Protein AF-A0A845W7V4-F1 (afdb_monomer_lite)

Foldseek 3Di:
DDAQQEAEEEACAAEADAQGEDEAERPPRHQAYAYAHQHQDEYYQNAEYEYPDAHEYEYEAQNEYEYEQHGEYHHQAAYAYENFQWFAFPVRDTCGSPDNPDDDDRHTDHGPDGHHDPAGHEYYYANYEYEYEAPHHYYYYTPYYYAHNYHYDHDHPPD

Sequence (159 aa):
AIRDSNLFHSFLEFNVGNGQRVYFANPDGITNILTRVTGSNLSQILGTLGVNGSANLFLLNPNGIGFGANSRLDVAGSFVASTADSAVFDNGFNFSASDPNAPPLLTINIPTGLQYGSNPGSVNVIGATLGIDTGQTMALLGGEVNLNGATVEVPGKWN

pLDDT: mean 92.13, std 11.09, range [39.5, 98.88]

Structure (mmCIF, N/CA/C/O backbone):
data_AF-A0A845W7V4-F1
#
_entry.id   AF-A0A845W7V4-F1
#
loop_
_atom_site.group_PDB
_atom_site.id
_atom_site.type_symbol
_atom_site.label_atom_id
_atom_site.label_alt_id
_atom_site.label_comp_id
_atom_site.label_asym_id
_atom_site.label_entity_id
_atom_site.label_seq_id
_atom_site.pdbx_PDB_ins_code
_atom_site.Cartn_x
_atom_site.Cartn_y
_atom_site.Cartn_z
_atom_site.occupancy
_atom_site.B_iso_or_equiv
_atom_site.auth_seq_id
_atom_site.auth_comp_id
_atom_site.auth_asym_id
_atom_site.auth_atom_id
_atom_site.pdbx_PDB_model_num
ATOM 1 N N . ALA A 1 1 ? 0.583 0.111 -15.047 1.00 88.25 1 ALA A N 1
ATOM 2 C CA . ALA A 1 1 ? 0.571 -0.803 -16.213 1.00 88.25 1 ALA A CA 1
ATOM 3 C C . ALA A 1 1 ? -0.368 -1.966 -15.923 1.00 88.25 1 ALA A C 1
ATOM 5 O O . ALA A 1 1 ? -0.417 -2.372 -14.772 1.00 88.25 1 ALA A O 1
ATOM 6 N N . ILE A 1 2 ? -1.097 -2.481 -16.916 1.00 90.88 2 ILE A N 1
ATOM 7 C CA . ILE A 1 2 ? -2.002 -3.632 -16.745 1.00 90.88 2 ILE A CA 1
ATOM 8 C C . ILE A 1 2 ? -1.381 -4.875 -17.395 1.00 90.88 2 ILE A C 1
ATOM 10 O O . ILE A 1 2 ? -0.871 -4.793 -18.517 1.00 90.88 2 ILE A O 1
ATOM 14 N N . ARG A 1 3 ? -1.416 -6.005 -16.682 1.00 89.81 3 ARG A N 1
ATOM 15 C CA . ARG A 1 3 ? -1.053 -7.347 -17.165 1.00 89.81 3 ARG A CA 1
ATOM 16 C C . ARG A 1 3 ? -2.037 -8.339 -16.562 1.00 89.81 3 ARG A C 1
ATOM 18 O O . ARG A 1 3 ? -2.105 -8.441 -15.340 1.00 89.81 3 ARG A O 1
ATOM 25 N N . ASP A 1 4 ? -2.794 -9.026 -17.410 1.00 90.62 4 ASP A N 1
ATOM 26 C CA . ASP A 1 4 ? -3.898 -9.889 -16.984 1.00 90.62 4 ASP A CA 1
ATOM 27 C C . ASP A 1 4 ? -4.817 -9.143 -15.994 1.00 90.62 4 ASP A C 1
ATOM 29 O O . ASP A 1 4 ? -5.244 -8.023 -16.279 1.00 90.62 4 ASP A O 1
ATOM 33 N N . SER A 1 5 ? -5.082 -9.712 -14.819 1.00 94.00 5 SER A N 1
ATOM 34 C CA . SER A 1 5 ? -5.914 -9.097 -13.781 1.00 94.00 5 SER A CA 1
ATOM 35 C C . SER A 1 5 ? -5.136 -8.225 -12.780 1.00 94.00 5 SER A C 1
ATOM 37 O O . SER A 1 5 ? -5.660 -7.864 -11.723 1.00 94.00 5 SER A O 1
ATOM 39 N N . ASN A 1 6 ? -3.886 -7.869 -13.092 1.00 94.25 6 ASN A N 1
ATOM 40 C CA . ASN A 1 6 ? -3.010 -7.089 -12.223 1.00 94.25 6 ASN A CA 1
ATOM 41 C C . ASN A 1 6 ? -2.767 -5.674 -12.768 1.00 94.25 6 ASN A C 1
ATOM 43 O O . ASN A 1 6 ? -2.346 -5.483 -13.915 1.00 94.25 6 ASN A O 1
ATOM 47 N N . LEU A 1 7 ? -2.955 -4.672 -11.909 1.00 95.62 7 LEU A N 1
ATOM 48 C CA . LEU A 1 7 ? -2.619 -3.273 -12.159 1.00 95.62 7 LEU A CA 1
ATOM 49 C C . LEU A 1 7 ? -1.407 -2.863 -11.315 1.00 95.62 7 LEU A C 1
ATOM 51 O O . LEU A 1 7 ? -1.467 -2.832 -10.093 1.00 95.62 7 LEU A O 1
ATOM 55 N N . PHE A 1 8 ? -0.310 -2.500 -11.974 1.00 94.81 8 PHE A N 1
ATOM 56 C CA . PHE A 1 8 ? 0.950 -2.123 -11.334 1.00 94.81 8 PHE A CA 1
ATOM 57 C C . PHE A 1 8 ? 1.150 -0.605 -11.298 1.00 94.81 8 PHE A C 1
ATOM 59 O O . PHE A 1 8 ? 1.068 0.058 -12.341 1.00 94.81 8 PHE A O 1
ATOM 66 N N . HIS A 1 9 ? 1.521 -0.083 -10.130 1.00 96.56 9 HIS A N 1
ATOM 67 C CA . HIS A 1 9 ? 1.951 1.295 -9.905 1.00 96.56 9 HIS A CA 1
ATOM 68 C C . HIS A 1 9 ? 3.342 1.341 -9.268 1.00 96.56 9 HIS A C 1
ATOM 70 O O . HIS A 1 9 ? 3.670 0.561 -8.379 1.00 96.56 9 HIS A O 1
ATOM 76 N N . SER A 1 10 ? 4.171 2.277 -9.722 1.00 96.75 10 SER A N 1
ATOM 77 C CA . SER A 1 10 ? 5.466 2.584 -9.113 1.00 96.75 10 SER A CA 1
ATOM 78 C C . SER A 1 10 ? 5.497 4.056 -8.759 1.00 96.75 10 SER A C 1
ATOM 80 O O . SER A 1 10 ? 5.203 4.897 -9.607 1.00 96.75 10 SER A O 1
ATOM 82 N N . PHE A 1 11 ? 5.847 4.345 -7.517 1.00 97.50 11 PHE A N 1
ATOM 83 C CA . PHE A 1 11 ? 5.923 5.690 -6.984 1.00 97.50 11 PHE A CA 1
ATOM 84 C C . PHE A 1 11 ? 7.343 5.970 -6.515 1.00 97.50 11 PHE A C 1
ATOM 86 O O . PHE A 1 11 ? 7.983 5.098 -5.932 1.00 97.50 11 PHE A O 1
ATOM 93 N N . LEU A 1 12 ? 7.820 7.198 -6.714 1.00 97.88 12 LEU A N 1
ATOM 94 C CA . LEU A 1 12 ? 9.017 7.648 -6.005 1.00 97.88 12 LEU A CA 1
ATOM 95 C C . LEU A 1 12 ? 8.710 7.797 -4.509 1.00 97.88 12 LEU A C 1
ATOM 97 O O . LEU A 1 12 ? 9.486 7.362 -3.670 1.00 97.88 12 LEU A O 1
ATOM 101 N N . GLU A 1 13 ? 7.539 8.348 -4.193 1.00 98.00 13 GLU A N 1
ATOM 102 C CA . GLU A 1 13 ? 7.020 8.498 -2.838 1.00 98.00 13 GLU A CA 1
ATOM 103 C C . GLU A 1 13 ? 5.521 8.223 -2.828 1.00 98.00 13 GLU A C 1
ATOM 105 O O . GLU A 1 13 ? 4.808 8.589 -3.765 1.00 98.00 13 GLU A O 1
ATOM 110 N N . PHE A 1 14 ? 5.033 7.613 -1.751 1.00 98.69 14 PHE A N 1
ATOM 111 C CA . PHE A 1 14 ? 3.609 7.371 -1.564 1.00 98.69 14 PHE A CA 1
ATOM 112 C C . PHE A 1 14 ? 3.216 7.614 -0.109 1.00 98.69 14 PHE A C 1
ATOM 114 O O . PHE A 1 14 ? 3.672 6.904 0.789 1.00 98.69 14 PHE A O 1
ATOM 121 N N . ASN A 1 15 ? 2.363 8.616 0.100 1.00 98.75 15 ASN A N 1
ATOM 122 C CA . ASN A 1 15 ? 1.859 9.054 1.397 1.00 98.75 15 ASN A CA 1
ATOM 123 C C . ASN A 1 15 ? 0.372 9.413 1.274 1.00 98.75 15 ASN A C 1
ATOM 125 O O . ASN A 1 15 ? -0.092 9.810 0.204 1.00 98.75 15 ASN A O 1
ATOM 129 N N . VAL A 1 16 ? -0.358 9.342 2.384 1.00 98.69 16 VAL A N 1
ATOM 130 C CA . VAL A 1 16 ? -1.727 9.857 2.503 1.00 98.69 16 VAL A CA 1
ATOM 131 C C . VAL A 1 16 ? -1.759 10.786 3.706 1.00 98.69 16 VAL A C 1
ATOM 133 O O . VAL A 1 16 ? -1.681 10.326 4.839 1.00 98.69 16 VAL A O 1
ATOM 136 N N . GLY A 1 17 ? -1.843 12.096 3.489 1.00 98.44 17 GLY A N 1
ATOM 137 C CA . GLY A 1 17 ? -1.833 13.071 4.577 1.00 98.44 17 GLY A CA 1
ATOM 138 C C . GLY A 1 17 ? -3.087 13.020 5.452 1.00 98.44 17 GLY A C 1
ATOM 139 O O . GLY A 1 17 ? -4.124 12.467 5.085 1.00 98.44 17 GLY A O 1
ATOM 140 N N . ASN A 1 18 ? -3.003 13.634 6.632 1.00 97.38 18 ASN A N 1
ATOM 141 C CA . ASN A 1 18 ? -4.119 13.696 7.571 1.00 97.38 18 ASN A CA 1
ATOM 142 C C . ASN A 1 18 ? -5.347 14.374 6.940 1.00 97.38 18 ASN A C 1
ATOM 144 O O . ASN A 1 18 ? -5.233 15.446 6.347 1.00 97.38 18 ASN A O 1
ATOM 148 N N . GLY A 1 19 ? -6.521 13.751 7.066 1.00 95.88 19 GLY A N 1
ATOM 149 C CA . GLY A 1 19 ? -7.766 14.225 6.447 1.00 95.88 19 GLY A CA 1
ATOM 150 C C . GLY A 1 19 ? -7.824 14.079 4.921 1.00 95.88 19 GLY A C 1
ATOM 151 O O . GLY A 1 19 ? -8.885 14.289 4.334 1.00 95.88 19 GLY A O 1
ATOM 152 N N . GLN A 1 20 ? -6.724 13.687 4.271 1.00 98.38 20 GLN A N 1
ATOM 153 C CA . GLN A 1 20 ? -6.711 13.386 2.846 1.00 98.38 20 GLN A CA 1
ATOM 154 C C . GLN A 1 20 ? -7.270 11.992 2.583 1.00 98.38 20 GLN A C 1
ATOM 156 O O . GLN A 1 20 ? -7.310 11.126 3.463 1.00 98.38 20 GLN A O 1
ATOM 161 N N . ARG A 1 21 ? -7.689 11.781 1.335 1.00 98.31 21 ARG A N 1
ATOM 162 C CA . ARG A 1 21 ? -8.108 10.475 0.848 1.00 98.31 21 ARG A CA 1
ATOM 163 C C . ARG A 1 21 ? -7.447 10.178 -0.488 1.00 98.31 21 ARG A C 1
ATOM 165 O O . ARG A 1 21 ? -7.470 11.025 -1.378 1.00 98.31 21 ARG A O 1
ATOM 172 N N . VAL A 1 22 ? -6.892 8.981 -0.621 1.00 98.56 22 VAL A N 1
ATOM 173 C CA . VAL A 1 22 ? -6.326 8.471 -1.872 1.00 98.56 22 VAL A CA 1
ATOM 174 C C . VAL A 1 22 ? -7.044 7.178 -2.215 1.00 98.56 22 VAL A C 1
ATOM 176 O O . VAL A 1 22 ? -7.084 6.262 -1.398 1.00 98.56 22 VAL A O 1
ATOM 179 N N . TYR A 1 23 ? -7.594 7.118 -3.427 1.00 98.62 23 TYR A N 1
ATOM 180 C CA . TYR A 1 23 ? -8.268 5.934 -3.946 1.00 98.62 23 TYR A CA 1
ATOM 181 C C . TYR A 1 23 ? -7.593 5.458 -5.221 1.00 98.62 23 TYR A C 1
ATOM 183 O O . TYR A 1 23 ? -7.394 6.238 -6.155 1.00 98.62 23 TYR A O 1
ATOM 191 N N . PHE A 1 24 ? -7.283 4.166 -5.276 1.00 98.69 24 PHE A N 1
ATOM 192 C CA . PHE A 1 24 ? -6.886 3.529 -6.521 1.00 98.69 24 PHE A CA 1
ATOM 193 C C . PHE A 1 24 ? -8.118 3.214 -7.365 1.00 98.69 24 PHE A C 1
ATOM 195 O O . PHE A 1 24 ? -9.113 2.683 -6.870 1.00 98.69 24 PHE A O 1
ATOM 202 N N . ALA A 1 25 ? -8.054 3.537 -8.655 1.00 98.19 25 ALA A N 1
ATOM 203 C CA . ALA A 1 25 ? -9.075 3.112 -9.599 1.00 98.19 25 ALA A CA 1
ATOM 204 C C . ALA A 1 25 ? -9.023 1.586 -9.776 1.00 98.19 25 ALA A C 1
ATOM 206 O O . ALA A 1 25 ? -7.938 1.010 -9.864 1.00 98.19 25 ALA A O 1
ATOM 207 N N . ASN A 1 26 ? -10.191 0.956 -9.895 1.00 98.25 26 ASN A N 1
ATOM 208 C CA . ASN A 1 26 ? -10.330 -0.460 -10.223 1.00 98.25 26 ASN A CA 1
ATOM 209 C C . ASN A 1 26 ? -11.029 -0.598 -11.588 1.00 98.25 26 ASN A C 1
ATOM 211 O O . ASN A 1 26 ? -12.245 -0.754 -11.629 1.00 98.25 26 ASN A O 1
ATOM 215 N N . PRO A 1 27 ? -10.296 -0.529 -12.715 1.00 97.25 27 PRO A N 1
ATOM 216 C CA . PRO A 1 27 ? -10.858 -0.860 -14.022 1.00 97.25 27 PRO A CA 1
ATOM 217 C C . PRO A 1 27 ? -11.401 -2.294 -14.066 1.00 97.25 27 PRO A C 1
ATOM 219 O O . PRO A 1 27 ? -10.960 -3.150 -13.291 1.00 97.25 27 PRO A O 1
ATOM 222 N N . ASP A 1 28 ? -12.306 -2.556 -15.009 1.00 96.50 28 ASP A N 1
ATOM 223 C CA . ASP A 1 28 ? -12.890 -3.882 -15.220 1.00 96.50 28 ASP A CA 1
ATOM 224 C C . ASP A 1 28 ? -11.811 -4.954 -15.433 1.00 96.50 28 ASP A C 1
ATOM 226 O O . ASP A 1 28 ? -10.810 -4.742 -16.120 1.00 96.50 28 ASP A O 1
ATOM 230 N N . GLY A 1 29 ? -12.024 -6.125 -14.830 1.00 96.00 29 GLY A N 1
ATOM 231 C CA . GLY A 1 29 ? -11.112 -7.269 -14.925 1.00 96.00 29 GLY A CA 1
ATOM 232 C C . GLY A 1 29 ? -9.878 -7.204 -14.016 1.00 96.00 29 GLY A C 1
ATOM 233 O O . GLY A 1 29 ? -9.151 -8.191 -13.935 1.00 96.00 29 GLY A O 1
ATOM 234 N N . ILE A 1 30 ? -9.646 -6.098 -13.297 1.00 97.50 30 ILE A N 1
ATOM 235 C CA . ILE A 1 30 ? -8.547 -5.996 -12.328 1.00 97.50 30 ILE A CA 1
ATOM 236 C C . ILE A 1 30 ? -8.965 -6.584 -10.981 1.00 97.50 30 ILE A C 1
ATOM 238 O O . ILE A 1 30 ? -9.920 -6.126 -10.355 1.00 97.50 30 ILE A O 1
ATOM 242 N N . THR A 1 31 ? -8.203 -7.573 -10.518 1.00 97.25 31 THR A N 1
ATOM 243 C CA . THR A 1 31 ? -8.377 -8.230 -9.217 1.00 97.25 31 THR A CA 1
ATOM 244 C C . THR A 1 31 ? -7.320 -7.808 -8.206 1.00 97.25 31 THR A C 1
ATOM 246 O O . THR A 1 31 ? -7.578 -7.875 -7.009 1.00 97.25 31 THR A O 1
ATOM 249 N N . ASN A 1 32 ? -6.136 -7.379 -8.659 1.00 97.56 32 ASN A N 1
ATOM 250 C CA . ASN A 1 32 ? -5.053 -6.945 -7.778 1.00 97.56 32 ASN A CA 1
ATOM 251 C C . ASN A 1 32 ? -4.444 -5.633 -8.262 1.00 97.56 32 ASN A C 1
ATOM 253 O O . ASN A 1 32 ? -4.115 -5.471 -9.438 1.00 97.56 32 ASN A O 1
ATOM 257 N N . ILE A 1 33 ? -4.225 -4.722 -7.325 1.00 98.31 33 ILE A N 1
ATOM 258 C CA . ILE A 1 33 ? -3.505 -3.474 -7.522 1.00 98.31 33 ILE A 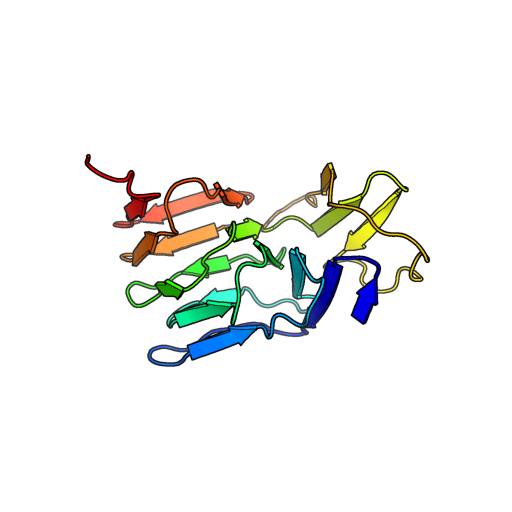CA 1
ATOM 259 C C . ILE A 1 33 ? -2.207 -3.589 -6.733 1.00 98.31 33 ILE A C 1
ATOM 261 O O . ILE A 1 33 ? -2.215 -3.669 -5.506 1.00 98.31 33 ILE A O 1
ATOM 265 N N . LEU A 1 34 ? -1.085 -3.628 -7.443 1.00 97.62 34 LEU A N 1
ATOM 266 C CA . LEU A 1 34 ? 0.241 -3.768 -6.863 1.00 97.62 34 LEU A CA 1
ATOM 267 C C . LEU A 1 34 ? 0.982 -2.449 -6.943 1.00 97.62 34 LEU A C 1
ATOM 269 O O . LEU A 1 34 ? 1.204 -1.899 -8.021 1.00 97.62 34 LEU A O 1
ATOM 273 N N . THR A 1 35 ? 1.387 -1.946 -5.790 1.00 98.00 35 THR A N 1
ATOM 274 C C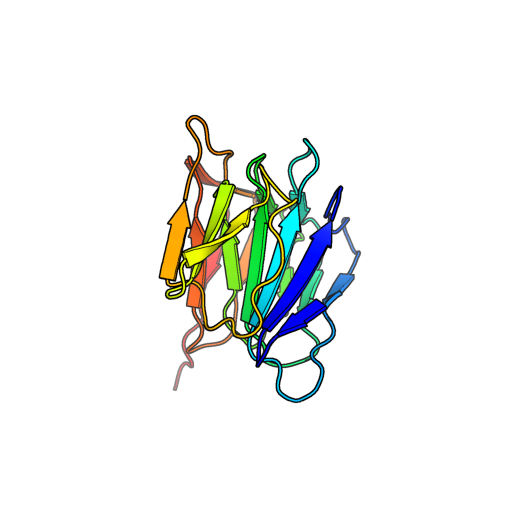A . THR A 1 35 ? 2.039 -0.651 -5.659 1.00 98.00 35 THR A CA 1
ATOM 275 C C . THR A 1 35 ? 3.400 -0.838 -5.011 1.00 98.00 35 THR A C 1
ATOM 277 O O . THR A 1 35 ? 3.546 -1.619 -4.071 1.00 98.00 35 THR A O 1
ATOM 280 N N . ARG A 1 36 ? 4.410 -0.141 -5.534 1.00 97.75 36 ARG A N 1
ATOM 281 C CA . ARG A 1 36 ? 5.752 -0.102 -4.947 1.00 97.75 36 ARG A CA 1
ATOM 282 C C . ARG A 1 36 ? 6.251 1.327 -4.804 1.00 97.75 36 ARG A C 1
ATOM 284 O O . ARG A 1 36 ? 5.994 2.153 -5.683 1.00 97.75 36 ARG A O 1
ATOM 291 N N . VAL A 1 37 ? 6.997 1.585 -3.738 1.00 98.31 37 VAL A N 1
ATOM 292 C CA . VAL A 1 37 ? 7.761 2.818 -3.538 1.00 98.31 37 VAL A CA 1
ATOM 293 C C . VAL A 1 37 ? 9.229 2.538 -3.823 1.00 98.31 37 VAL A C 1
ATOM 295 O O . VAL A 1 37 ? 9.824 1.684 -3.179 1.00 98.31 37 VAL A O 1
ATOM 298 N N . THR A 1 38 ? 9.799 3.239 -4.800 1.00 97.31 38 THR A N 1
ATOM 299 C CA . THR A 1 38 ? 11.186 3.048 -5.259 1.00 97.31 38 THR A CA 1
ATOM 300 C C . THR A 1 38 ? 12.137 4.135 -4.757 1.00 97.31 38 THR A C 1
ATOM 302 O O . THR A 1 38 ? 13.327 4.091 -5.052 1.00 97.31 38 THR A O 1
ATOM 305 N N . GLY A 1 39 ? 11.620 5.162 -4.075 1.00 96.75 39 GLY A N 1
ATOM 306 C CA . GLY A 1 39 ? 12.440 6.158 -3.387 1.00 96.75 39 GLY A CA 1
ATOM 307 C C . GLY A 1 39 ? 12.957 5.651 -2.043 1.00 96.75 39 GLY A C 1
ATOM 308 O O . GLY A 1 39 ? 12.753 4.501 -1.668 1.00 96.75 39 GLY A O 1
ATOM 309 N N . SER A 1 40 ? 13.619 6.535 -1.300 1.00 96.69 40 SER A N 1
ATOM 310 C CA . SER A 1 40 ? 14.261 6.226 -0.012 1.00 96.69 40 SER A CA 1
ATOM 311 C C . SER A 1 40 ? 13.391 6.529 1.210 1.00 96.69 40 SER A C 1
ATOM 313 O O . SER A 1 40 ? 13.830 6.354 2.344 1.00 96.69 40 SER A O 1
ATOM 315 N N . ASN A 1 41 ? 12.186 7.058 0.998 1.00 97.88 41 ASN A N 1
ATOM 316 C CA . ASN A 1 41 ? 11.323 7.526 2.073 1.00 97.88 41 ASN A CA 1
ATOM 317 C C . ASN A 1 41 ? 10.295 6.457 2.448 1.00 97.88 41 ASN A C 1
ATOM 319 O O . ASN A 1 41 ? 9.704 5.795 1.588 1.00 97.88 41 ASN A O 1
ATOM 323 N N . LEU A 1 42 ? 10.061 6.312 3.752 1.00 98.25 42 LEU A N 1
ATOM 324 C CA . LEU A 1 42 ? 8.965 5.499 4.273 1.00 98.25 42 LEU A CA 1
ATOM 325 C C . LEU A 1 42 ? 7.607 6.081 3.850 1.00 98.25 42 LEU A C 1
ATOM 327 O O . LEU A 1 42 ? 7.483 7.279 3.590 1.00 98.25 42 LEU A O 1
ATOM 331 N N . SER A 1 43 ? 6.576 5.240 3.835 1.00 98.88 43 SER A N 1
ATOM 332 C CA . SER A 1 43 ? 5.199 5.663 3.562 1.00 98.88 43 SER A CA 1
ATOM 333 C C . SER A 1 43 ? 4.478 6.070 4.845 1.00 98.88 43 SER A C 1
ATOM 335 O O . SER A 1 43 ? 4.371 5.274 5.771 1.00 98.88 43 SER A O 1
ATOM 337 N N . GLN A 1 44 ? 3.942 7.286 4.898 1.00 98.75 44 GLN A N 1
ATOM 338 C CA . GLN A 1 44 ? 3.082 7.803 5.965 1.00 98.75 44 GLN A CA 1
ATOM 339 C C . GLN A 1 44 ? 1.622 7.788 5.498 1.00 98.75 44 GLN A C 1
ATOM 341 O O . GLN A 1 44 ? 1.213 8.587 4.654 1.00 98.75 44 GLN A O 1
ATOM 346 N N . ILE A 1 45 ? 0.821 6.891 6.066 1.00 98.81 45 ILE A N 1
ATOM 347 C CA . ILE A 1 45 ? -0.622 6.793 5.858 1.00 98.81 45 ILE A CA 1
ATOM 348 C C . ILE A 1 45 ? -1.306 7.385 7.089 1.00 98.81 45 ILE A C 1
ATOM 350 O O . ILE A 1 45 ? -1.423 6.756 8.134 1.00 98.81 45 ILE A O 1
ATOM 354 N N . LEU A 1 46 ? -1.718 8.640 6.986 1.00 98.56 46 LEU A N 1
ATOM 355 C CA . LEU A 1 46 ? -2.328 9.426 8.062 1.00 98.56 46 LEU A CA 1
ATOM 356 C C . LEU A 1 46 ? -3.809 9.740 7.791 1.00 98.56 46 LEU A C 1
ATOM 358 O O . LEU A 1 46 ? -4.500 10.231 8.680 1.00 98.56 46 LEU A O 1
ATOM 362 N N . GLY A 1 47 ? -4.283 9.486 6.570 1.00 98.31 47 GLY A N 1
ATOM 363 C CA . GLY A 1 47 ? -5.671 9.665 6.139 1.00 98.31 47 GLY A CA 1
ATOM 364 C C . GLY A 1 47 ? -6.300 8.373 5.613 1.00 98.31 47 GLY A C 1
ATOM 365 O O . GLY A 1 47 ? -5.935 7.275 6.032 1.00 98.31 47 GLY A O 1
ATOM 366 N N . THR A 1 48 ? -7.263 8.491 4.698 1.00 98.69 48 THR A N 1
ATOM 367 C CA . THR A 1 48 ? -7.972 7.329 4.135 1.00 98.69 48 THR A CA 1
ATOM 368 C C . THR A 1 48 ? -7.279 6.804 2.883 1.00 98.69 48 THR A C 1
ATOM 370 O O . THR A 1 48 ? -7.115 7.537 1.907 1.00 98.69 48 THR A O 1
ATOM 373 N N . LEU A 1 49 ? -6.916 5.526 2.897 1.00 98.75 49 LEU A N 1
ATOM 374 C CA . LEU A 1 49 ? -6.402 4.796 1.745 1.00 98.75 49 LEU A CA 1
ATOM 375 C C . LEU A 1 49 ? -7.458 3.794 1.281 1.00 98.75 49 LEU A C 1
ATOM 377 O O . LEU A 1 49 ? -7.888 2.965 2.078 1.00 98.75 49 LEU A O 1
ATOM 381 N N . GLY A 1 50 ? -7.860 3.854 0.014 1.00 98.38 50 GLY A N 1
ATOM 382 C CA . GLY A 1 50 ? -8.914 2.982 -0.488 1.00 98.38 50 GLY A CA 1
ATOM 383 C C . GLY A 1 50 ? -8.777 2.533 -1.935 1.00 98.38 50 GLY A C 1
ATOM 384 O O . GLY A 1 50 ? -7.849 2.911 -2.660 1.00 98.38 50 GLY A O 1
ATOM 385 N N . VAL A 1 51 ? -9.735 1.710 -2.352 1.00 98.62 51 VAL A N 1
ATOM 386 C CA . VAL A 1 51 ? -9.882 1.202 -3.719 1.00 98.62 51 VAL A CA 1
ATOM 387 C C . VAL A 1 51 ? -11.312 1.461 -4.181 1.00 98.62 51 VAL A C 1
ATOM 389 O O . VAL A 1 51 ? -12.266 1.127 -3.490 1.00 98.62 51 VAL A O 1
ATOM 392 N N . ASN A 1 52 ? -11.474 2.033 -5.373 1.00 97.81 52 ASN A N 1
ATOM 393 C CA . ASN A 1 52 ? -12.786 2.246 -5.988 1.00 97.81 52 ASN A CA 1
ATOM 394 C C . ASN A 1 52 ? -13.287 0.956 -6.653 1.00 97.81 52 ASN A C 1
ATOM 396 O O . ASN A 1 52 ? -13.395 0.893 -7.876 1.00 97.81 52 ASN A O 1
ATOM 400 N N . GLY A 1 53 ? -13.530 -0.077 -5.849 1.00 96.75 53 GLY A N 1
ATOM 401 C CA . GLY A 1 53 ? -13.903 -1.418 -6.287 1.00 96.75 53 GLY A CA 1
ATOM 402 C C . GLY A 1 53 ? -13.487 -2.477 -5.268 1.00 96.75 53 GLY A C 1
ATOM 403 O O . GLY A 1 53 ? -13.179 -2.163 -4.121 1.00 96.75 53 GLY A O 1
ATOM 404 N N . SER A 1 54 ? -13.476 -3.739 -5.688 1.00 96.44 54 SER A N 1
ATOM 405 C CA . SER A 1 54 ? -13.183 -4.884 -4.816 1.00 96.44 54 SER A CA 1
ATOM 406 C C . SER A 1 54 ? -11.808 -5.509 -5.055 1.00 96.44 54 SER A C 1
ATOM 408 O O . SER A 1 54 ? -11.542 -6.597 -4.548 1.00 96.44 54 SER A O 1
ATOM 410 N N . ALA A 1 55 ? -10.943 -4.880 -5.856 1.00 98.19 55 ALA A N 1
ATOM 411 C CA . ALA A 1 55 ? -9.586 -5.368 -6.056 1.00 98.19 55 ALA A CA 1
ATOM 412 C C . ALA A 1 55 ? -8.789 -5.360 -4.745 1.00 98.19 55 ALA A C 1
ATOM 414 O O . ALA A 1 55 ? -8.916 -4.464 -3.908 1.00 98.19 55 ALA A O 1
ATOM 415 N N . ASN A 1 56 ? -7.911 -6.349 -4.616 1.00 98.31 56 ASN A N 1
ATOM 416 C CA . ASN A 1 56 ? -6.929 -6.406 -3.547 1.00 98.31 56 ASN A CA 1
ATOM 417 C C . ASN A 1 56 ? -5.896 -5.290 -3.732 1.00 98.31 56 ASN A C 1
ATOM 419 O O . ASN A 1 56 ? -5.496 -4.998 -4.862 1.00 98.31 56 ASN A O 1
ATOM 423 N N . LEU A 1 57 ? -5.408 -4.715 -2.637 1.00 98.38 57 LEU A N 1
ATOM 424 C CA . LEU A 1 57 ? -4.371 -3.688 -2.659 1.00 98.38 57 LEU A CA 1
ATOM 425 C C . LEU A 1 57 ? -3.103 -4.181 -1.961 1.00 98.38 57 LEU A C 1
ATOM 427 O O . LEU A 1 57 ? -3.117 -4.501 -0.775 1.00 98.38 57 LEU A O 1
ATOM 431 N N . PHE A 1 58 ? -1.997 -4.180 -2.702 1.00 98.44 58 PHE A N 1
ATOM 432 C CA . PHE A 1 58 ? -0.661 -4.492 -2.208 1.00 98.44 58 PHE A CA 1
ATOM 433 C C . PHE A 1 58 ? 0.183 -3.215 -2.193 1.00 98.44 58 PHE A C 1
ATOM 435 O O . PHE A 1 58 ? 0.385 -2.585 -3.236 1.00 98.44 58 PHE A O 1
ATOM 442 N N . LEU A 1 59 ? 0.687 -2.837 -1.021 1.00 98.62 59 LEU A N 1
ATOM 443 C CA . LEU A 1 59 ? 1.592 -1.712 -0.806 1.00 98.62 59 LEU A CA 1
ATOM 444 C C . LEU A 1 59 ? 2.963 -2.207 -0.364 1.00 98.62 59 LEU A C 1
ATOM 446 O O . LEU A 1 59 ? 3.111 -2.713 0.745 1.00 98.62 59 LEU A O 1
ATOM 450 N N . LEU A 1 60 ? 3.958 -2.021 -1.229 1.00 98.56 60 LEU A N 1
ATOM 451 C CA . LEU A 1 60 ? 5.347 -2.381 -0.981 1.00 98.56 60 LEU A CA 1
ATOM 452 C C . LEU A 1 60 ? 6.208 -1.130 -0.763 1.00 98.56 60 LEU A C 1
ATOM 454 O O . LEU A 1 60 ? 6.310 -0.286 -1.657 1.00 98.56 60 LEU A O 1
ATOM 458 N N . ASN A 1 61 ? 6.859 -1.018 0.393 1.00 98.69 61 ASN A N 1
ATOM 459 C CA . ASN A 1 61 ? 7.874 0.009 0.640 1.00 98.69 61 ASN A CA 1
ATOM 460 C C . ASN A 1 61 ? 8.981 -0.524 1.571 1.00 98.69 61 ASN A C 1
ATOM 462 O O . ASN A 1 61 ? 8.762 -0.585 2.785 1.00 98.69 61 ASN A O 1
ATOM 466 N N . PRO A 1 62 ? 10.175 -0.852 1.043 1.00 98.25 62 PRO A N 1
ATOM 467 C CA . PRO A 1 62 ? 11.284 -1.396 1.833 1.00 98.25 62 PRO A CA 1
ATOM 468 C C . PRO A 1 62 ? 11.736 -0.490 2.981 1.00 98.25 62 PRO A C 1
ATOM 470 O O . PRO A 1 62 ? 12.206 -0.974 4.008 1.00 98.25 62 PRO A O 1
ATOM 473 N N . ASN A 1 63 ? 11.554 0.827 2.839 1.00 98.31 63 ASN A N 1
ATOM 474 C CA . ASN A 1 63 ? 11.978 1.810 3.836 1.00 98.31 63 ASN A CA 1
ATOM 475 C C . ASN A 1 63 ? 11.062 1.847 5.070 1.00 98.31 63 ASN A C 1
ATOM 477 O O . ASN A 1 63 ? 11.421 2.447 6.082 1.00 98.31 63 ASN A O 1
ATOM 481 N N . GLY A 1 64 ? 9.878 1.235 4.997 1.00 98.56 64 GLY A N 1
ATOM 482 C CA . GLY A 1 64 ? 8.907 1.206 6.086 1.00 98.56 64 GLY A CA 1
ATOM 483 C C . GLY A 1 64 ? 7.544 1.785 5.721 1.00 98.56 64 GLY A C 1
ATOM 484 O O . GLY A 1 64 ? 7.382 2.535 4.753 1.00 98.56 64 GLY A O 1
ATOM 485 N N . ILE A 1 65 ? 6.546 1.439 6.534 1.00 98.88 65 ILE A N 1
ATOM 486 C CA . ILE A 1 65 ? 5.161 1.901 6.389 1.00 98.88 65 ILE A CA 1
ATOM 487 C C . ILE A 1 65 ? 4.629 2.303 7.767 1.00 98.88 65 ILE A C 1
ATOM 489 O O . ILE A 1 65 ? 4.668 1.522 8.711 1.00 98.88 65 ILE A O 1
ATOM 493 N N . GLY A 1 66 ? 4.129 3.527 7.893 1.00 98.69 66 GLY A N 1
ATOM 494 C CA . GLY A 1 66 ? 3.547 4.072 9.114 1.00 98.69 66 GLY A CA 1
ATOM 495 C C . GLY A 1 66 ? 2.075 4.420 8.930 1.00 98.69 66 GLY A C 1
ATOM 496 O O . GLY A 1 66 ? 1.731 5.178 8.029 1.00 98.69 66 GLY A O 1
ATOM 497 N N . PHE A 1 67 ? 1.224 3.920 9.816 1.00 98.75 67 PHE A N 1
ATOM 498 C CA . PHE A 1 67 ? -0.192 4.249 9.922 1.00 98.75 67 PHE A CA 1
ATOM 499 C C . PHE A 1 67 ? -0.422 5.104 11.172 1.00 98.75 67 PHE A C 1
ATOM 501 O O . PHE A 1 67 ? -0.147 4.669 12.293 1.00 98.75 67 PHE A O 1
ATOM 508 N N . GLY A 1 68 ? -0.900 6.333 10.981 1.00 98.12 68 GLY A N 1
ATOM 509 C CA . GLY A 1 68 ? -1.206 7.259 12.077 1.00 98.12 68 GLY A CA 1
ATOM 510 C C . GLY A 1 68 ? -2.609 7.057 12.649 1.00 98.12 68 GLY A C 1
ATOM 511 O O . GLY A 1 68 ? -3.446 6.407 12.030 1.00 98.12 68 GLY A O 1
ATOM 512 N N . ALA A 1 69 ? -2.906 7.682 13.790 1.00 97.44 69 ALA A N 1
ATOM 513 C CA . ALA A 1 69 ? -4.156 7.461 14.531 1.00 97.44 69 ALA A CA 1
ATOM 514 C C . ALA A 1 69 ? -5.442 7.758 13.734 1.00 97.44 69 ALA A C 1
ATOM 516 O O . ALA A 1 69 ? -6.487 7.169 13.990 1.00 97.44 69 ALA A O 1
ATOM 517 N N . ASN A 1 70 ? -5.358 8.646 12.739 1.00 95.81 70 ASN A N 1
ATOM 518 C CA . ASN A 1 70 ? -6.480 9.010 11.868 1.00 95.81 70 ASN A CA 1
ATOM 519 C C . ASN A 1 70 ? -6.541 8.191 10.569 1.00 95.81 70 ASN A C 1
ATOM 521 O O . ASN A 1 70 ? -7.412 8.438 9.729 1.00 95.81 70 ASN A O 1
ATOM 525 N N . SER A 1 71 ? -5.619 7.243 10.389 1.00 97.81 71 SER A N 1
ATOM 526 C CA . SER A 1 71 ? -5.583 6.396 9.205 1.00 97.81 71 SER A CA 1
ATOM 527 C C . SER A 1 71 ? -6.797 5.481 9.141 1.00 97.81 71 SER A C 1
ATOM 529 O O . SER A 1 71 ? -7.303 5.003 10.158 1.00 97.81 71 SER A O 1
ATOM 531 N N . ARG A 1 72 ? -7.296 5.279 7.923 1.00 97.38 72 ARG A N 1
ATOM 532 C CA . ARG A 1 72 ? -8.430 4.399 7.633 1.00 97.38 72 ARG A CA 1
ATOM 533 C C . ARG A 1 72 ? -8.158 3.647 6.346 1.00 97.38 72 ARG A C 1
ATOM 535 O O . ARG A 1 72 ? -7.626 4.231 5.400 1.00 97.38 72 ARG A O 1
ATOM 542 N N . LEU A 1 73 ? -8.570 2.391 6.311 1.00 97.69 73 LEU A N 1
ATOM 543 C CA . LEU A 1 73 ? -8.636 1.614 5.085 1.00 97.69 73 LEU A CA 1
ATOM 544 C C . LEU A 1 73 ? -10.084 1.622 4.596 1.00 97.69 73 LEU A C 1
ATOM 546 O O . LEU A 1 73 ? -11.000 1.399 5.382 1.00 97.69 73 LEU A O 1
ATOM 550 N N . ASP A 1 74 ? -10.273 1.923 3.316 1.00 97.38 74 ASP A N 1
ATOM 551 C CA . ASP A 1 74 ? -11.545 1.765 2.603 1.00 97.38 74 ASP A CA 1
ATOM 552 C C . ASP A 1 74 ? -11.315 0.816 1.421 1.00 97.38 74 ASP A C 1
ATOM 554 O O . ASP A 1 74 ? -11.155 1.219 0.265 1.00 97.38 74 ASP A O 1
ATOM 558 N N . VAL A 1 75 ? -11.124 -0.459 1.761 1.00 96.69 75 VAL A N 1
ATOM 559 C CA . VAL A 1 75 ? -10.730 -1.523 0.837 1.00 96.69 75 VAL A CA 1
ATOM 560 C C . VAL A 1 75 ? -11.686 -2.695 1.032 1.00 96.69 75 VAL A C 1
ATOM 562 O O . VAL A 1 75 ? -11.639 -3.368 2.058 1.00 96.69 75 VAL A O 1
ATOM 565 N N . ALA A 1 76 ? -12.542 -2.938 0.037 1.00 95.88 76 ALA A N 1
ATOM 566 C CA . ALA A 1 76 ? -13.489 -4.057 0.047 1.00 95.88 76 ALA A CA 1
ATOM 567 C C . ALA A 1 76 ? -12.830 -5.410 -0.295 1.00 95.88 76 ALA A C 1
ATOM 569 O O . ALA A 1 76 ? -13.396 -6.469 -0.030 1.00 95.88 76 ALA A O 1
ATOM 570 N N . GLY A 1 77 ? -11.651 -5.377 -0.926 1.00 96.25 77 GLY A N 1
ATOM 571 C CA . GLY A 1 77 ? -10.800 -6.546 -1.152 1.00 96.25 77 GLY A CA 1
ATOM 572 C C . GLY A 1 77 ? -9.825 -6.799 0.001 1.00 96.25 77 GLY A C 1
ATOM 573 O O . GLY A 1 77 ? -9.914 -6.210 1.076 1.00 96.25 77 GLY A O 1
ATOM 574 N N . SER A 1 78 ? -8.841 -7.660 -0.238 1.00 97.31 78 SER A N 1
ATOM 575 C CA . SER A 1 78 ? -7.745 -7.888 0.707 1.00 97.31 78 SER A CA 1
ATOM 576 C C . SER A 1 78 ? -6.713 -6.758 0.661 1.00 97.31 78 SER A C 1
ATOM 578 O O . SER A 1 78 ? -6.460 -6.164 -0.389 1.00 97.31 78 SER A O 1
ATOM 580 N N . PHE A 1 79 ? -6.080 -6.480 1.798 1.00 97.94 79 PHE A N 1
ATOM 581 C CA . PHE A 1 79 ? -5.049 -5.455 1.930 1.00 97.94 79 PHE A CA 1
ATOM 582 C C . PHE A 1 79 ? -3.743 -6.052 2.454 1.00 97.94 79 PHE A C 1
ATOM 584 O O . PHE A 1 79 ? -3.713 -6.708 3.495 1.00 97.94 79 PHE A O 1
ATOM 591 N N . VAL A 1 80 ? -2.644 -5.791 1.750 1.00 98.25 80 VAL A N 1
ATOM 592 C CA . VAL A 1 80 ? -1.299 -6.213 2.147 1.00 98.25 80 VAL A CA 1
ATOM 593 C C . VAL A 1 80 ? -0.388 -4.995 2.180 1.00 98.25 80 VAL A C 1
ATOM 595 O O . VAL A 1 80 ? -0.173 -4.357 1.154 1.00 98.25 80 VAL A O 1
ATOM 598 N N . ALA A 1 81 ? 0.192 -4.699 3.340 1.00 98.50 81 ALA A N 1
ATOM 599 C CA . ALA A 1 81 ? 1.247 -3.705 3.493 1.00 98.50 81 ALA A CA 1
ATOM 600 C C . ALA A 1 81 ? 2.549 -4.418 3.863 1.00 98.50 81 ALA A C 1
ATOM 602 O O . ALA A 1 81 ? 2.605 -5.119 4.876 1.00 98.50 81 ALA A O 1
ATOM 603 N N . SER A 1 82 ? 3.591 -4.260 3.048 1.00 98.56 82 SER A N 1
ATOM 604 C CA . SER A 1 82 ? 4.854 -4.964 3.236 1.00 98.56 82 SER A CA 1
ATOM 605 C C . SER A 1 82 ? 6.084 -4.083 3.050 1.00 98.56 82 SER A C 1
ATOM 607 O O . SER A 1 82 ? 6.110 -3.199 2.195 1.00 98.56 82 SER A O 1
ATOM 609 N N . THR A 1 83 ? 7.129 -4.369 3.827 1.00 98.50 83 THR A N 1
ATOM 610 C CA . THR A 1 83 ? 8.467 -3.775 3.671 1.00 98.50 83 THR A CA 1
ATOM 611 C C . THR A 1 83 ? 9.454 -4.709 2.973 1.00 98.50 83 THR A C 1
ATOM 613 O O . THR A 1 83 ? 10.666 -4.543 3.082 1.00 98.50 83 THR A O 1
ATOM 616 N N . ALA A 1 84 ? 8.945 -5.708 2.253 1.00 97.56 84 ALA A N 1
ATOM 617 C CA . ALA A 1 84 ? 9.760 -6.508 1.356 1.00 97.56 84 ALA A CA 1
ATOM 618 C C . ALA A 1 84 ? 10.367 -5.644 0.237 1.00 97.56 84 ALA A C 1
ATOM 620 O O . ALA A 1 84 ? 9.810 -4.629 -0.181 1.00 97.56 84 ALA A O 1
ATOM 621 N N . ASP A 1 85 ? 11.510 -6.084 -0.270 1.00 95.69 85 ASP A N 1
ATOM 622 C CA . ASP A 1 85 ? 12.183 -5.511 -1.431 1.00 95.69 85 ASP A CA 1
ATOM 623 C C . ASP A 1 85 ? 11.403 -5.793 -2.707 1.00 95.69 85 ASP A C 1
ATOM 625 O O . ASP 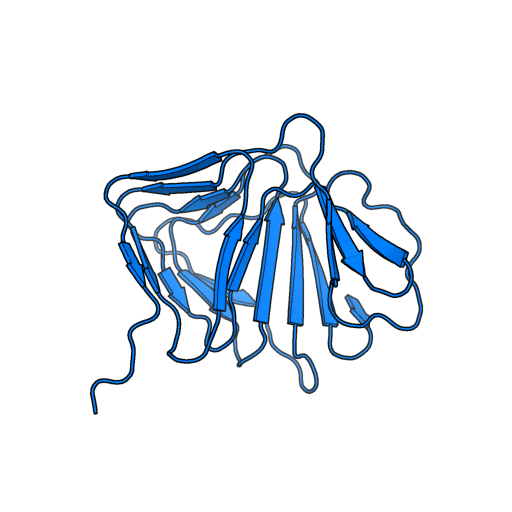A 1 85 ? 11.417 -4.989 -3.641 1.00 95.69 85 ASP A O 1
ATOM 629 N N . SER A 1 86 ? 10.723 -6.937 -2.770 1.00 94.56 86 SER A N 1
ATOM 630 C CA . SER A 1 86 ? 9.974 -7.319 -3.954 1.00 94.56 86 SER A CA 1
ATOM 631 C C . SER A 1 86 ? 8.862 -8.332 -3.708 1.00 94.56 86 SER A C 1
ATOM 633 O O . SER A 1 86 ? 8.848 -9.067 -2.718 1.00 94.56 86 SER A O 1
ATOM 635 N N . ALA A 1 87 ? 7.941 -8.377 -4.670 1.00 93.62 87 ALA A N 1
ATOM 636 C CA . ALA A 1 87 ? 6.952 -9.433 -4.823 1.00 93.62 87 ALA A CA 1
ATOM 637 C C . ALA A 1 87 ? 7.346 -10.334 -6.004 1.00 93.62 87 ALA A C 1
ATOM 639 O O . ALA A 1 87 ? 7.523 -9.858 -7.130 1.00 93.62 87 ALA A O 1
ATOM 640 N N . VAL A 1 88 ? 7.484 -11.631 -5.739 1.00 91.19 88 VAL A N 1
ATOM 641 C CA . VAL A 1 88 ? 7.884 -12.654 -6.713 1.00 91.19 88 VAL A CA 1
ATOM 642 C C . VAL A 1 88 ? 6.657 -13.412 -7.176 1.00 91.19 88 VAL A C 1
ATOM 644 O O . VAL A 1 88 ? 5.803 -13.752 -6.364 1.00 91.19 88 VAL A O 1
ATOM 647 N N . PHE A 1 89 ? 6.585 -13.691 -8.470 1.00 89.62 89 PHE A N 1
ATOM 648 C CA . PHE A 1 89 ? 5.494 -14.418 -9.109 1.00 89.62 89 PHE A CA 1
ATOM 649 C C . PHE A 1 89 ? 5.975 -15.787 -9.600 1.00 89.62 89 PHE A C 1
ATOM 651 O O . PHE A 1 89 ? 7.166 -15.982 -9.839 1.00 89.62 89 PHE A O 1
ATOM 658 N N . ASP A 1 90 ? 5.045 -16.717 -9.831 1.00 85.31 90 ASP A N 1
ATOM 659 C CA . ASP A 1 90 ? 5.358 -18.104 -10.228 1.00 85.31 90 ASP A CA 1
ATOM 660 C C . ASP A 1 90 ? 6.190 -18.242 -11.501 1.00 85.31 90 ASP A C 1
ATOM 662 O O . ASP A 1 90 ? 6.950 -19.191 -11.671 1.00 85.31 90 ASP A O 1
ATOM 666 N N . ASN A 1 91 ? 6.060 -17.284 -12.411 1.00 82.38 91 ASN A N 1
ATOM 667 C CA . ASN A 1 91 ? 6.820 -17.237 -13.656 1.00 82.38 91 ASN A CA 1
ATOM 668 C C . ASN A 1 91 ? 8.238 -16.655 -13.482 1.00 82.38 91 ASN A C 1
ATOM 670 O O . ASN A 1 91 ? 8.915 -16.404 -14.478 1.00 82.38 91 ASN A O 1
ATOM 674 N N . GLY A 1 92 ? 8.666 -16.374 -12.248 1.00 84.38 92 GLY A N 1
ATOM 675 C CA . GLY A 1 92 ? 9.938 -15.727 -11.937 1.00 84.38 92 GLY A CA 1
ATOM 676 C C . GLY A 1 92 ? 9.949 -14.211 -12.145 1.00 84.38 92 GLY A C 1
ATOM 677 O O . GLY A 1 92 ? 10.998 -13.592 -11.972 1.00 84.38 92 GLY A O 1
ATOM 678 N N . PHE A 1 93 ? 8.818 -13.584 -12.502 1.00 86.88 93 PHE A N 1
ATOM 679 C CA . PHE A 1 93 ? 8.730 -12.125 -12.538 1.00 86.88 93 PHE A CA 1
ATOM 680 C C . PHE A 1 93 ? 8.974 -11.560 -11.137 1.00 86.88 93 PHE A C 1
ATOM 682 O O . PHE A 1 93 ? 8.417 -12.056 -10.156 1.00 86.88 93 PHE A O 1
ATOM 689 N N . ASN A 1 94 ? 9.781 -10.502 -11.060 1.00 89.50 94 ASN A N 1
ATOM 690 C CA . ASN A 1 94 ? 10.130 -9.852 -9.808 1.00 89.50 94 ASN A CA 1
ATOM 691 C C . ASN A 1 94 ? 9.684 -8.386 -9.820 1.00 89.50 94 ASN A C 1
ATOM 693 O O . ASN A 1 94 ? 10.299 -7.538 -10.469 1.00 89.50 94 ASN A O 1
ATOM 697 N N . PHE A 1 95 ? 8.613 -8.072 -9.093 1.00 91.81 95 PHE A N 1
ATOM 698 C CA . PHE A 1 95 ? 8.150 -6.699 -8.931 1.00 91.81 95 PHE A CA 1
ATOM 699 C C . PHE A 1 95 ? 8.883 -6.046 -7.757 1.00 91.81 95 PHE A C 1
ATOM 701 O O . PHE A 1 95 ? 8.398 -6.045 -6.627 1.00 91.81 95 PHE A O 1
ATOM 708 N N . SER A 1 96 ? 10.088 -5.537 -8.030 1.00 92.12 96 SER A N 1
ATOM 709 C CA . SER A 1 96 ? 11.005 -5.028 -7.003 1.00 92.12 96 SER A CA 1
ATOM 710 C C . SER A 1 96 ? 10.930 -3.516 -6.803 1.00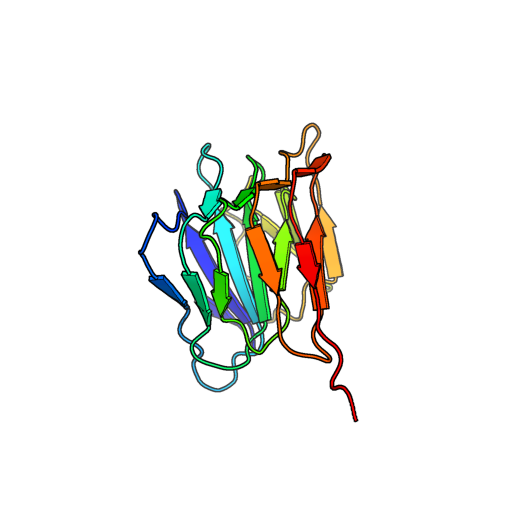 92.12 96 SER A C 1
ATOM 712 O O . SER A 1 96 ? 10.933 -2.749 -7.763 1.00 92.12 96 SER A O 1
ATOM 714 N N . ALA A 1 97 ? 10.853 -3.085 -5.549 1.00 90.69 97 ALA A N 1
ATOM 715 C CA . ALA A 1 97 ? 11.012 -1.704 -5.117 1.00 90.69 97 ALA A CA 1
ATOM 716 C C . ALA A 1 97 ? 12.487 -1.258 -5.107 1.00 90.69 97 ALA A C 1
ATOM 718 O O . ALA A 1 97 ? 12.754 -0.091 -5.388 1.00 90.69 97 ALA A O 1
ATOM 719 N N . SER A 1 98 ? 13.424 -2.174 -4.830 1.00 90.88 98 SER A N 1
ATOM 720 C CA . SER A 1 98 ? 14.865 -1.894 -4.734 1.00 90.88 98 SER A CA 1
ATOM 721 C C . SER A 1 98 ? 15.623 -2.007 -6.067 1.00 90.88 98 SER A C 1
ATOM 723 O O . SER A 1 98 ? 16.609 -1.298 -6.258 1.00 90.88 98 SER A O 1
ATOM 725 N N . ASP A 1 99 ? 15.138 -2.809 -7.021 1.00 89.06 99 ASP A N 1
ATOM 726 C CA . ASP A 1 99 ? 15.617 -2.866 -8.411 1.00 89.06 99 ASP A CA 1
ATOM 727 C C . ASP A 1 99 ? 14.442 -2.752 -9.407 1.00 89.06 99 ASP A C 1
ATOM 729 O O . ASP A 1 99 ? 13.897 -3.748 -9.900 1.00 89.06 99 ASP A O 1
ATOM 733 N N . PRO A 1 100 ? 13.980 -1.526 -9.704 1.00 81.62 100 PRO A N 1
ATOM 734 C CA . PRO A 1 100 ? 12.724 -1.329 -10.414 1.00 81.62 100 PRO A CA 1
ATOM 735 C C . PRO A 1 100 ? 12.783 -1.559 -11.932 1.00 81.62 100 PRO A C 1
ATOM 737 O O . PRO A 1 100 ? 11.726 -1.498 -12.570 1.00 81.62 100 PRO A O 1
ATOM 740 N N . ASN A 1 101 ? 13.961 -1.819 -12.512 1.00 77.50 101 ASN A N 1
ATOM 741 C CA . ASN A 1 101 ? 14.206 -1.763 -13.960 1.00 77.50 101 ASN A CA 1
ATOM 742 C C . ASN A 1 101 ? 14.029 -3.097 -14.709 1.00 77.50 101 ASN A C 1
ATOM 744 O O . ASN A 1 101 ? 14.384 -3.191 -15.886 1.00 77.50 101 ASN A O 1
ATOM 748 N N . ALA A 1 102 ? 13.470 -4.128 -14.073 1.00 65.62 102 ALA A N 1
ATOM 749 C CA . ALA A 1 102 ? 13.248 -5.411 -14.734 1.00 65.62 102 ALA A CA 1
ATOM 750 C C . ALA A 1 102 ? 12.289 -5.282 -15.946 1.00 65.62 102 ALA A C 1
ATOM 752 O O . ALA A 1 102 ? 11.221 -4.667 -15.829 1.00 65.62 102 ALA A O 1
ATOM 753 N N . PRO A 1 103 ? 12.629 -5.866 -17.114 1.00 61.69 103 PRO A N 1
ATOM 754 C CA . PRO A 1 103 ? 11.763 -5.834 -18.286 1.00 61.69 103 PRO A CA 1
ATOM 755 C C . PRO A 1 103 ? 10.454 -6.601 -18.021 1.00 61.69 103 PRO A C 1
ATOM 757 O O . PRO A 1 103 ? 10.466 -7.652 -17.375 1.00 61.69 103 PRO A O 1
ATOM 760 N N . PRO A 1 104 ? 9.305 -6.102 -18.511 1.00 61.81 104 PRO A N 1
ATOM 761 C CA . PRO A 1 104 ? 8.012 -6.697 -18.203 1.00 61.81 104 PRO A CA 1
ATOM 762 C C . PRO A 1 104 ? 7.809 -8.023 -18.947 1.00 61.81 104 PRO A C 1
ATOM 764 O O . PRO A 1 104 ? 7.991 -8.090 -20.163 1.00 61.81 104 PRO A O 1
ATOM 767 N N . LEU A 1 105 ? 7.340 -9.050 -18.235 1.00 62.56 105 LEU A N 1
ATOM 768 C CA . LEU A 1 105 ? 6.840 -10.290 -18.839 1.00 62.56 105 LEU A CA 1
ATOM 769 C C . LEU A 1 105 ? 5.385 -10.119 -19.320 1.00 62.56 105 LEU A C 1
ATOM 771 O O . LEU A 1 105 ? 4.647 -9.257 -18.834 1.00 62.56 105 LEU A O 1
ATOM 775 N N . LEU A 1 106 ? 4.994 -10.910 -20.327 1.00 65.25 106 LEU A N 1
ATOM 776 C CA . LEU A 1 106 ? 3.698 -10.800 -21.018 1.00 65.25 106 LEU A CA 1
ATOM 777 C C . LEU A 1 106 ? 2.518 -11.341 -20.199 1.00 65.25 106 LEU A C 1
ATOM 779 O O . LEU A 1 106 ? 1.425 -10.798 -20.309 1.00 65.25 106 LEU A O 1
ATOM 783 N N . THR A 1 107 ? 2.754 -12.356 -19.370 1.00 67.19 107 THR A N 1
ATOM 784 C CA . THR A 1 107 ? 1.757 -12.981 -18.487 1.00 67.19 107 THR A CA 1
ATOM 785 C C . THR A 1 107 ? 2.228 -12.854 -17.052 1.00 67.19 107 THR A C 1
ATOM 787 O O . THR A 1 107 ? 3.363 -13.241 -16.771 1.00 67.19 107 THR A O 1
ATOM 790 N N . ILE A 1 108 ? 1.402 -12.335 -16.147 1.00 75.00 108 ILE A N 1
ATOM 791 C CA . ILE A 1 108 ? 1.746 -12.209 -14.725 1.00 75.00 108 ILE A CA 1
ATOM 792 C C . ILE A 1 108 ? 0.531 -12.645 -13.907 1.00 75.00 108 ILE A C 1
ATOM 794 O O . ILE A 1 108 ? -0.530 -12.039 -14.018 1.00 75.00 108 ILE A O 1
ATOM 798 N N . ASN A 1 109 ? 0.694 -13.692 -13.092 1.00 72.75 109 ASN A N 1
ATOM 799 C CA . ASN A 1 109 ? -0.346 -14.186 -12.183 1.00 72.75 109 ASN A CA 1
ATOM 800 C C . ASN A 1 109 ? -0.308 -13.424 -10.841 1.00 72.75 109 ASN A C 1
ATOM 802 O O . ASN A 1 109 ? 0.109 -12.275 -10.820 1.00 72.75 109 ASN A O 1
ATOM 806 N N . ILE A 1 110 ? -0.740 -13.999 -9.719 1.00 75.50 110 ILE A N 1
ATOM 807 C CA . ILE A 1 110 ? -0.555 -13.427 -8.375 1.00 75.50 110 ILE A CA 1
ATOM 808 C C . ILE A 1 110 ? 0.886 -13.617 -7.860 1.00 75.50 110 ILE A C 1
ATOM 810 O O . ILE A 1 110 ? 1.556 -14.563 -8.284 1.00 75.50 110 ILE A O 1
ATOM 814 N N . PRO A 1 111 ? 1.381 -12.755 -6.948 1.00 77.94 111 PRO A N 1
ATOM 815 C CA . PRO A 1 111 ? 2.642 -13.009 -6.264 1.00 77.94 111 PRO A CA 1
ATOM 816 C C . PRO A 1 111 ? 2.563 -14.292 -5.436 1.00 77.94 111 PRO A C 1
ATOM 818 O O . PRO A 1 111 ? 1.581 -14.515 -4.729 1.00 77.94 111 PRO A O 1
ATOM 821 N N . THR A 1 112 ? 3.615 -15.097 -5.477 1.00 85.62 112 THR A N 1
ATOM 822 C CA . THR A 1 112 ? 3.757 -16.325 -4.689 1.00 85.62 112 THR A CA 1
ATOM 823 C C . THR A 1 112 ? 4.822 -16.243 -3.612 1.00 85.62 112 THR A C 1
ATOM 825 O O . THR A 1 112 ? 4.888 -17.114 -2.747 1.00 85.62 112 THR A O 1
ATOM 828 N N . GLY A 1 113 ? 5.588 -15.151 -3.576 1.00 89.06 113 GLY A N 1
ATOM 829 C CA . GLY A 1 113 ? 6.481 -14.855 -2.463 1.00 89.06 113 GLY A CA 1
ATOM 830 C C . GLY A 1 113 ? 6.775 -13.370 -2.290 1.00 89.06 113 GLY A C 1
ATOM 831 O O . GLY A 1 113 ? 6.612 -12.566 -3.208 1.00 89.06 113 GLY A O 1
ATOM 832 N N . LEU A 1 114 ? 7.252 -13.026 -1.095 1.00 92.56 114 LEU A N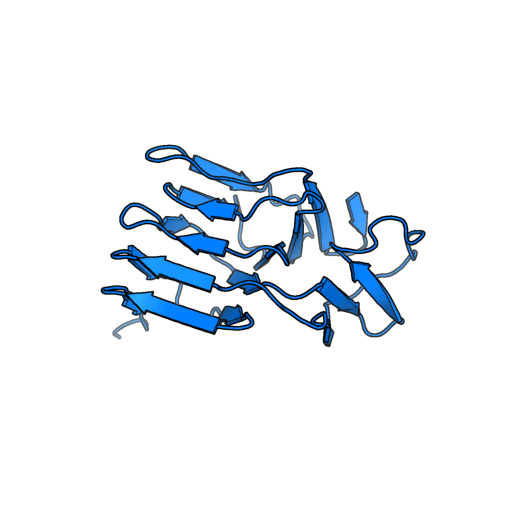 1
ATOM 833 C CA . LEU A 1 114 ? 7.877 -11.745 -0.784 1.00 92.56 114 LEU A CA 1
ATOM 834 C C . LEU A 1 114 ? 9.365 -11.987 -0.534 1.00 92.56 114 LEU A C 1
ATOM 836 O O . LEU A 1 114 ? 9.721 -12.929 0.175 1.00 92.56 114 LEU A O 1
ATOM 840 N N . GLN A 1 115 ? 10.228 -11.147 -1.099 1.00 92.75 115 GLN A N 1
ATOM 841 C CA . GLN A 1 115 ? 11.663 -11.179 -0.816 1.00 92.75 115 GLN A CA 1
ATOM 842 C C . GLN A 1 115 ? 12.053 -9.944 -0.024 1.00 92.75 115 GLN A C 1
ATOM 844 O O . GLN A 1 115 ? 11.780 -8.824 -0.443 1.00 92.75 115 GLN A O 1
ATOM 849 N N . TYR A 1 116 ? 12.702 -10.157 1.113 1.00 92.38 116 TYR A N 1
ATOM 850 C CA . TYR A 1 116 ? 13.227 -9.095 1.959 1.00 92.38 116 TYR A CA 1
ATOM 851 C C . TYR A 1 116 ? 14.721 -8.916 1.701 1.00 92.38 116 TYR A C 1
ATOM 853 O O . TYR A 1 116 ? 15.445 -9.900 1.532 1.00 92.38 116 TYR A O 1
ATOM 861 N N . GLY A 1 117 ? 15.179 -7.665 1.696 1.00 87.38 117 GLY A N 1
ATOM 862 C CA . GLY A 1 117 ? 16.599 -7.348 1.773 1.00 87.38 117 GLY A CA 1
ATOM 863 C C . GLY A 1 117 ? 17.200 -7.677 3.146 1.00 87.38 117 GLY A C 1
ATOM 864 O O . GLY A 1 117 ? 16.572 -8.284 4.013 1.00 87.38 117 GLY A O 1
ATOM 865 N N . SER A 1 118 ? 18.443 -7.249 3.367 1.00 86.94 118 SER A N 1
ATOM 866 C CA . SER A 1 118 ? 19.183 -7.526 4.608 1.00 86.94 118 SER A CA 1
ATOM 867 C C . SER A 1 118 ? 18.696 -6.738 5.827 1.00 86.94 118 SER A C 1
ATOM 869 O O . SER A 1 118 ? 18.948 -7.156 6.954 1.00 86.94 118 SER A O 1
ATOM 871 N N . ASN A 1 119 ? 18.027 -5.603 5.617 1.00 91.31 119 ASN A N 1
ATOM 872 C CA . ASN A 1 119 ? 17.542 -4.734 6.686 1.00 91.31 119 ASN A CA 1
ATOM 873 C C . ASN A 1 119 ? 16.168 -4.143 6.330 1.00 91.31 119 ASN A C 1
ATOM 875 O O . ASN A 1 119 ? 16.082 -2.970 5.958 1.00 91.31 119 ASN A O 1
ATOM 879 N N . PRO A 1 120 ? 15.102 -4.956 6.368 1.00 93.38 120 PRO A N 1
ATOM 880 C CA . PRO A 1 120 ? 13.774 -4.492 6.004 1.00 93.38 120 PRO A CA 1
ATOM 881 C C . PRO A 1 120 ? 13.235 -3.475 7.011 1.00 93.38 120 PRO A C 1
ATOM 883 O O . PRO A 1 120 ? 13.364 -3.653 8.223 1.00 93.38 120 PRO A O 1
ATOM 886 N N . GLY A 1 121 ? 12.594 -2.419 6.508 1.00 96.06 121 GLY A N 1
ATOM 887 C CA . GLY A 1 121 ? 11.970 -1.395 7.340 1.00 96.06 121 GLY A CA 1
ATOM 888 C C . GLY A 1 121 ? 10.837 -1.943 8.211 1.00 96.06 121 GLY A C 1
ATOM 889 O O . GLY A 1 121 ? 10.354 -3.068 8.030 1.00 96.06 121 GLY A O 1
ATOM 890 N N . SER A 1 122 ? 10.374 -1.124 9.151 1.00 98.00 122 SER A N 1
ATOM 891 C CA . SER A 1 122 ? 9.273 -1.482 10.046 1.00 98.00 122 SER A CA 1
ATOM 892 C C . SER A 1 122 ? 7.903 -1.114 9.475 1.00 98.00 122 SER A C 1
ATOM 894 O O . SER A 1 122 ? 7.748 -0.153 8.714 1.00 98.00 122 SER A O 1
ATOM 896 N N . VAL A 1 123 ? 6.886 -1.874 9.880 1.00 98.19 123 VAL A N 1
ATOM 897 C CA . VAL A 1 123 ? 5.480 -1.483 9.771 1.00 98.19 123 VAL A CA 1
ATOM 898 C C . VAL A 1 123 ? 5.025 -0.993 11.140 1.00 98.19 123 VAL A C 1
ATOM 900 O O . VAL A 1 123 ? 5.058 -1.740 12.113 1.00 98.19 123 VAL A O 1
ATOM 903 N N . ASN A 1 124 ? 4.597 0.261 11.234 1.00 98.38 124 ASN A N 1
ATOM 904 C CA . ASN A 1 124 ? 4.160 0.872 12.487 1.00 98.38 124 ASN A CA 1
ATOM 905 C C . ASN A 1 124 ? 2.697 1.282 12.372 1.00 98.38 124 ASN A C 1
ATOM 907 O O . ASN A 1 124 ? 2.332 1.998 11.447 1.00 98.38 124 ASN A O 1
ATOM 911 N N . VAL A 1 125 ? 1.870 0.883 13.331 1.00 97.81 125 VAL A N 1
ATOM 912 C CA . VAL A 1 125 ? 0.485 1.338 13.464 1.00 97.81 125 VAL A CA 1
ATOM 913 C C . VAL A 1 125 ? 0.353 2.004 14.824 1.00 97.81 125 VAL A C 1
ATOM 915 O O . VAL A 1 125 ? 0.589 1.370 15.851 1.00 97.81 125 VAL A O 1
ATOM 918 N N . ILE A 1 126 ? 0.026 3.295 14.839 1.00 97.12 126 ILE A N 1
ATOM 919 C CA . ILE A 1 126 ? 0.046 4.116 16.054 1.00 97.12 126 ILE A CA 1
ATOM 920 C C . ILE A 1 126 ? -1.339 4.706 16.284 1.00 97.12 126 ILE A C 1
ATOM 922 O O . ILE A 1 126 ? -1.767 5.590 15.545 1.00 97.12 126 ILE A O 1
ATOM 926 N N . GLY A 1 127 ? -2.032 4.230 17.320 1.00 94.81 127 GLY A N 1
ATOM 927 C CA . GLY A 1 127 ? -3.333 4.757 17.745 1.00 94.81 127 GLY A CA 1
ATOM 928 C C . GLY A 1 127 ? -4.472 4.566 16.738 1.00 94.81 127 GLY A C 1
ATOM 929 O O . GLY A 1 127 ? -5.518 5.190 16.894 1.00 94.81 127 GLY A O 1
ATOM 930 N N . ALA A 1 128 ? -4.262 3.776 15.682 1.00 95.00 128 ALA A N 1
ATOM 931 C CA . ALA A 1 128 ? -5.228 3.582 14.605 1.00 95.00 128 ALA A CA 1
ATOM 932 C C . ALA A 1 128 ? -6.063 2.318 14.820 1.00 95.00 128 ALA A C 1
ATOM 934 O O . ALA A 1 128 ? -5.581 1.334 15.381 1.00 95.00 128 ALA A O 1
ATOM 935 N N . THR A 1 129 ? -7.290 2.322 14.302 1.00 94.25 129 THR A N 1
ATOM 936 C CA . THR A 1 129 ? -8.053 1.091 14.059 1.00 94.25 129 THR A CA 1
ATOM 937 C C . THR A 1 129 ? -8.015 0.811 12.566 1.00 94.25 129 THR A C 1
ATOM 939 O O . THR A 1 129 ? -8.650 1.520 11.785 1.00 94.25 129 THR A O 1
ATOM 942 N N . LEU A 1 130 ? -7.219 -0.176 12.164 1.00 94.69 130 LEU A N 1
ATOM 943 C CA . LEU A 1 130 ? -7.173 -0.648 10.788 1.00 94.69 130 LEU A CA 1
ATOM 944 C C . LEU A 1 130 ? -8.149 -1.808 10.656 1.00 94.69 130 LEU A C 1
ATOM 946 O O . LEU A 1 130 ? -8.006 -2.813 11.352 1.00 94.69 130 LEU A O 1
ATOM 950 N N . GLY A 1 131 ? -9.125 -1.658 9.767 1.00 93.25 131 GLY A N 1
ATOM 951 C CA . GLY A 1 131 ? -10.115 -2.687 9.505 1.00 93.25 131 GLY A CA 1
ATOM 952 C C . GLY A 1 131 ? -10.436 -2.819 8.026 1.00 93.25 131 GLY A C 1
ATOM 953 O O . GLY A 1 131 ? -10.347 -1.841 7.285 1.00 93.25 131 GLY A O 1
ATOM 954 N N . ILE A 1 132 ? -10.789 -4.035 7.620 1.00 92.31 132 ILE A N 1
ATOM 955 C CA . ILE A 1 132 ? -11.320 -4.362 6.290 1.00 92.31 132 ILE A CA 1
ATOM 956 C C . ILE A 1 132 ? -12.537 -5.286 6.429 1.00 92.31 132 ILE A C 1
ATOM 958 O O . ILE A 1 132 ? -12.809 -5.808 7.513 1.00 92.31 132 ILE A O 1
ATOM 962 N N . ASP A 1 133 ? -13.253 -5.513 5.331 1.00 88.31 133 ASP A N 1
ATOM 963 C CA . ASP A 1 133 ? -14.476 -6.319 5.324 1.00 88.31 133 ASP A CA 1
ATOM 964 C C . ASP A 1 133 ? -14.253 -7.801 5.683 1.00 88.31 133 ASP A C 1
ATOM 966 O O . ASP A 1 133 ? -13.209 -8.401 5.410 1.00 88.31 133 ASP A O 1
ATOM 970 N N . THR A 1 134 ? -15.283 -8.434 6.262 1.00 88.56 134 THR A N 1
ATOM 971 C CA . THR A 1 134 ? -15.269 -9.867 6.594 1.00 88.56 134 THR A CA 1
ATOM 972 C C . THR A 1 134 ? -14.967 -10.734 5.369 1.00 88.56 134 THR A C 1
ATOM 974 O O . THR A 1 134 ? -15.535 -10.538 4.296 1.00 88.56 134 THR A O 1
ATOM 977 N N . GLY A 1 135 ? -14.156 -11.776 5.558 1.00 88.62 135 GLY A N 1
ATOM 978 C CA . GLY A 1 135 ? -13.815 -12.729 4.496 1.00 88.62 135 GLY A CA 1
ATOM 979 C C . GLY A 1 135 ? -12.649 -12.279 3.617 1.00 88.62 135 GLY A C 1
ATOM 980 O O . GLY A 1 135 ? -12.251 -13.027 2.728 1.00 88.62 135 GLY A O 1
ATOM 981 N N . GLN A 1 136 ? -12.082 -11.102 3.889 1.00 93.25 136 GLN A N 1
ATOM 982 C CA . GLN A 1 136 ? -10.853 -10.613 3.275 1.00 93.25 136 GLN A CA 1
ATOM 983 C C . GLN A 1 136 ? -9.643 -10.829 4.187 1.00 93.25 136 GLN A C 1
ATOM 985 O O . GLN A 1 136 ? -9.769 -11.048 5.393 1.00 93.25 136 GLN A O 1
ATOM 990 N N . THR A 1 137 ? -8.450 -10.757 3.600 1.00 93.81 137 THR A N 1
ATOM 991 C CA . THR A 1 137 ? -7.183 -10.836 4.333 1.00 93.81 137 THR A CA 1
ATOM 992 C C . THR A 1 137 ? -6.597 -9.449 4.540 1.00 93.81 137 THR A C 1
ATOM 994 O O . THR A 1 137 ? -6.447 -8.689 3.585 1.00 93.81 137 THR A O 1
ATOM 997 N N . MET A 1 138 ? -6.199 -9.146 5.775 1.00 95.31 138 MET A N 1
ATOM 998 C CA . MET A 1 138 ? -5.310 -8.029 6.077 1.00 95.31 138 MET A CA 1
ATOM 999 C C . MET A 1 138 ? -3.958 -8.581 6.521 1.00 95.31 138 MET A C 1
ATOM 1001 O O . MET A 1 138 ? -3.893 -9.354 7.475 1.00 95.31 138 MET A O 1
ATOM 1005 N N . ALA A 1 139 ? -2.883 -8.180 5.845 1.00 96.44 139 ALA A N 1
ATOM 1006 C CA . ALA A 1 139 ? -1.525 -8.583 6.190 1.00 96.44 139 ALA A CA 1
ATOM 1007 C C . ALA A 1 139 ? -0.608 -7.364 6.341 1.00 96.44 139 ALA A C 1
ATOM 1009 O O . ALA A 1 139 ? -0.498 -6.536 5.437 1.00 96.44 139 ALA A O 1
ATOM 1010 N N . LEU A 1 140 ? 0.076 -7.282 7.483 1.00 97.62 140 LEU A N 1
ATOM 1011 C CA . LEU A 1 140 ? 1.110 -6.292 7.781 1.00 97.62 140 LEU A CA 1
ATOM 1012 C C . LEU A 1 140 ? 2.431 -7.042 7.961 1.00 97.62 140 LEU A C 1
ATOM 1014 O O . LEU A 1 140 ? 2.568 -7.822 8.900 1.00 97.62 140 LEU A O 1
ATOM 1018 N N . LEU A 1 141 ? 3.371 -6.866 7.032 1.00 97.56 141 LEU A N 1
ATOM 1019 C CA . LEU A 1 141 ? 4.529 -7.751 6.889 1.00 97.56 141 LEU A CA 1
ATOM 1020 C C . LEU A 1 141 ? 5.827 -6.947 6.751 1.00 97.56 141 LEU A C 1
ATOM 1022 O O . LEU A 1 141 ? 6.150 -6.474 5.662 1.00 97.56 141 LEU A O 1
ATOM 1026 N N . GLY A 1 142 ? 6.625 -6.835 7.808 1.00 95.50 142 GLY A N 1
ATOM 1027 C CA . GLY A 1 142 ? 7.905 -6.127 7.737 1.00 95.50 142 GLY A CA 1
ATOM 1028 C C . GLY A 1 142 ? 8.998 -6.718 8.610 1.00 95.50 142 GLY A C 1
ATOM 1029 O O . GLY A 1 142 ? 8.804 -7.788 9.180 1.00 95.50 142 GLY A O 1
ATOM 1030 N N . GLY A 1 143 ? 10.136 -6.022 8.707 1.00 94.69 143 GLY A N 1
ATOM 1031 C CA . GLY A 1 143 ? 11.221 -6.419 9.609 1.00 94.69 143 GLY A CA 1
ATOM 1032 C C . GLY A 1 143 ? 10.754 -6.448 11.059 1.00 94.69 143 GLY A C 1
ATOM 1033 O O . GLY A 1 143 ? 10.853 -7.465 11.738 1.00 94.69 143 GLY A O 1
ATOM 1034 N N . GLU A 1 144 ? 10.145 -5.344 11.486 1.00 96.75 144 GLU A N 1
ATOM 1035 C CA . GLU A 1 144 ? 9.379 -5.254 12.726 1.00 96.75 144 GLU A CA 1
ATOM 1036 C C . GLU A 1 144 ? 7.944 -4.829 12.415 1.00 96.75 144 GLU A C 1
ATOM 1038 O O . GLU A 1 144 ? 7.707 -4.043 11.492 1.00 96.75 144 GLU A O 1
ATOM 1043 N N . VAL A 1 145 ? 6.988 -5.317 13.207 1.00 97.75 145 VAL A N 1
ATOM 1044 C CA . VAL A 1 145 ? 5.583 -4.896 13.149 1.00 97.75 145 VAL A CA 1
ATOM 1045 C C . VAL A 1 145 ? 5.171 -4.392 14.528 1.00 97.75 145 VAL A C 1
ATOM 1047 O O . VAL A 1 145 ? 5.012 -5.175 15.462 1.00 97.75 145 VAL A O 1
ATOM 1050 N N . ASN A 1 146 ? 4.997 -3.076 14.651 1.00 98.00 146 ASN A N 1
ATOM 1051 C CA . ASN A 1 146 ? 4.707 -2.396 15.912 1.00 98.00 146 ASN A CA 1
ATOM 1052 C C . ASN A 1 146 ? 3.255 -1.902 15.935 1.00 98.00 146 ASN A C 1
ATOM 1054 O O . ASN A 1 146 ? 2.873 -1.055 15.126 1.00 98.00 146 ASN A O 1
ATOM 1058 N N . LEU A 1 147 ? 2.454 -2.396 16.882 1.00 97.31 147 LEU A N 1
ATOM 1059 C CA . LEU A 1 147 ? 1.037 -2.045 17.048 1.00 97.31 147 LEU A CA 1
ATOM 1060 C C . LEU A 1 147 ? 0.837 -1.249 18.348 1.00 97.31 147 LEU A C 1
ATOM 1062 O O . LEU A 1 147 ? 0.408 -1.776 19.372 1.00 97.31 147 LEU A O 1
ATOM 1066 N N . ASN A 1 148 ? 1.171 0.041 18.321 1.00 97.06 148 ASN A N 1
ATOM 1067 C CA . ASN A 1 148 ? 1.194 0.897 19.508 1.00 97.06 148 ASN A CA 1
ATOM 1068 C C . ASN A 1 148 ? -0.160 1.573 19.730 1.00 97.06 148 ASN A C 1
ATOM 1070 O O . ASN A 1 148 ? -0.494 2.549 19.058 1.00 97.06 148 ASN A O 1
ATOM 1074 N N . GLY A 1 149 ? -0.947 1.052 20.676 1.00 95.62 149 GLY A N 1
ATOM 1075 C CA . GLY A 1 149 ? -2.315 1.529 20.918 1.00 95.62 149 GLY A CA 1
ATOM 1076 C C . GLY A 1 149 ? -3.232 1.333 19.707 1.00 95.62 149 GLY A C 1
ATOM 1077 O O . GLY A 1 149 ? -4.204 2.065 19.547 1.00 95.62 149 GLY A O 1
ATOM 1078 N N . ALA A 1 150 ? -2.878 0.395 18.828 1.00 96.00 150 ALA A N 1
ATOM 1079 C CA . ALA A 1 150 ? -3.583 0.118 17.592 1.00 96.00 150 ALA A CA 1
ATOM 1080 C C . ALA A 1 150 ? -4.528 -1.077 17.740 1.00 96.00 150 ALA A C 1
ATOM 1082 O O . ALA A 1 150 ? -4.275 -1.993 18.521 1.00 96.00 150 ALA A O 1
ATOM 1083 N N . THR A 1 151 ? -5.584 -1.080 16.934 1.00 94.56 151 THR A N 1
ATOM 1084 C CA . THR A 1 151 ? -6.455 -2.237 16.712 1.00 94.56 151 THR A CA 1
ATOM 1085 C C . THR A 1 151 ? -6.354 -2.640 15.247 1.00 94.56 151 THR A C 1
ATOM 1087 O O . THR A 1 151 ? -6.372 -1.788 14.361 1.00 94.56 151 THR A O 1
ATOM 1090 N N .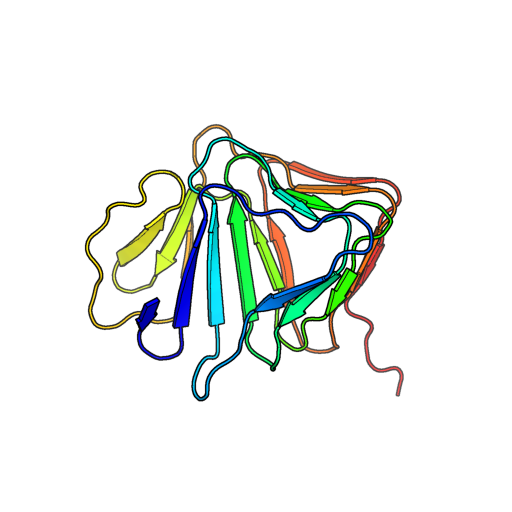 VAL A 1 152 ? -6.214 -3.938 14.995 1.00 91.94 152 VAL A N 1
ATOM 1091 C CA . VAL A 1 152 ? -6.203 -4.527 13.654 1.00 91.94 152 VAL A CA 1
ATOM 1092 C C . VAL A 1 152 ? -7.330 -5.543 13.634 1.00 91.94 152 VAL A C 1
ATOM 1094 O O . VAL A 1 152 ? -7.281 -6.527 14.371 1.00 91.94 152 VAL A O 1
ATOM 1097 N N . GLU A 1 153 ? -8.364 -5.283 12.845 1.00 91.06 153 GLU A N 1
ATOM 1098 C CA . GLU A 1 153 ? -9.589 -6.073 12.871 1.00 91.06 153 GLU A CA 1
ATOM 1099 C C . GLU A 1 153 ? -10.064 -6.471 11.477 1.00 91.06 153 GLU A C 1
ATOM 1101 O O . GLU A 1 153 ? -9.991 -5.724 10.510 1.00 91.06 153 GLU A O 1
ATOM 1106 N N . VAL A 1 154 ? -10.590 -7.684 11.381 1.00 86.12 154 VAL A N 1
ATOM 1107 C CA . VAL A 1 154 ? -11.448 -8.098 10.273 1.00 86.12 154 VAL A CA 1
ATOM 1108 C C . VAL A 1 154 ? -12.761 -8.468 10.945 1.00 86.12 154 VAL A C 1
ATOM 1110 O O . VAL A 1 154 ? -12.934 -9.633 11.319 1.00 86.12 154 VAL A O 1
ATOM 1113 N N . PRO A 1 155 ? -13.622 -7.481 11.266 1.00 68.56 155 PRO A N 1
ATOM 1114 C CA . PRO A 1 155 ? -14.812 -7.734 12.059 1.00 68.56 155 PRO A CA 1
ATOM 1115 C C . PRO A 1 155 ? -15.642 -8.800 11.351 1.00 68.56 155 PRO A C 1
ATOM 1117 O O . PRO A 1 155 ? -16.030 -8.645 10.194 1.00 68.56 155 PRO A O 1
ATOM 1120 N N . GLY A 1 156 ? -15.853 -9.932 12.022 1.00 53.53 156 GLY A N 1
ATOM 1121 C CA . GLY A 1 156 ? -16.747 -10.973 11.537 1.00 53.53 156 GLY A CA 1
ATOM 1122 C C . GLY A 1 156 ? -18.169 -10.426 11.445 1.00 53.53 156 GLY A C 1
ATOM 1123 O O . GLY A 1 156 ? -18.569 -9.598 12.265 1.00 53.53 156 GLY A O 1
ATOM 1124 N N . LYS A 1 157 ? -18.959 -10.894 10.474 1.00 45.28 157 LYS A N 1
ATOM 1125 C CA . LYS A 1 157 ? -20.407 -10.685 10.530 1.00 45.28 157 LYS A CA 1
ATOM 1126 C C . LYS A 1 157 ? -20.922 -11.361 11.801 1.00 45.28 157 LYS A C 1
ATOM 1128 O O . LYS A 1 157 ? -20.870 -12.584 11.910 1.00 45.28 157 LYS A O 1
ATOM 1133 N N . TRP A 1 158 ? -21.382 -10.568 12.764 1.00 39.50 158 TRP A N 1
ATOM 1134 C CA . TRP A 1 158 ? -22.225 -11.074 13.840 1.00 39.50 158 TRP A CA 1
ATOM 1135 C C . TRP A 1 158 ? -23.559 -11.457 13.193 1.00 39.50 158 TRP A C 1
ATOM 1137 O O . TRP A 1 158 ? -24.249 -10.585 12.664 1.00 39.50 158 TRP A O 1
ATOM 1147 N N . ASN A 1 159 ? -23.847 -12.759 13.140 1.00 39.75 159 ASN A N 1
ATOM 1148 C CA . ASN A 1 159 ? -25.161 -13.271 12.745 1.00 39.75 159 ASN A CA 1
ATOM 1149 C C . ASN A 1 159 ? -26.177 -13.030 13.860 1.00 39.75 159 ASN A C 1
ATOM 1151 O O . ASN A 1 159 ? -25.801 -13.249 15.035 1.00 39.75 159 ASN A O 1
#

Radius of gyration: 14.96 Å; chains: 1; bounding box: 44×32×42 Å

Secondary structure (DSSP, 8-state):
-EETTEEEEEES---B-TT-EEEEE--TT--EEEEEE-SSSPEEE-SEEEEESS-EEEEE-TT-EEE-TT-EEE-SS-EEEE--SEEEETTS-EEESSSTTPPPPS----EEEEE--SSPPPEEEES-EEE--TT--EEEESS-EEEES-EEE------